Protein AF-A0A8S0ZA33-F1 (afdb_monomer_lite)

Sequence (72 aa):
MEDVFKRFLLASDPYISSCRKLPAKPMKSLSADTIDLLLSPSIDAEEVLESTDCSSASETETDVDAEDLAEN

Structure (mmCIF, N/CA/C/O backbone):
data_AF-A0A8S0ZA33-F1
#
_entry.id   AF-A0A8S0ZA33-F1
#
loop_
_atom_site.group_PDB
_atom_site.id
_atom_site.type_symbol
_atom_site.label_atom_id
_atom_site.label_alt_id
_atom_site.label_comp_id
_atom_site.label_asym_id
_atom_site.label_entity_id
_atom_site.label_seq_id
_atom_site.pdbx_PDB_ins_code
_atom_site.Cartn_x
_atom_site.Cartn_y
_atom_site.Cartn_z
_atom_site.occupancy
_atom_site.B_iso_or_equiv
_atom_site.auth_seq_id
_atom_site.auth_comp_id
_atom_site.auth_asym_id
_atom_site.auth_atom_id
_atom_site.pdbx_PDB_model_num
ATOM 1 N N . MET A 1 1 ? 13.386 -7.733 -18.064 1.00 76.75 1 MET A N 1
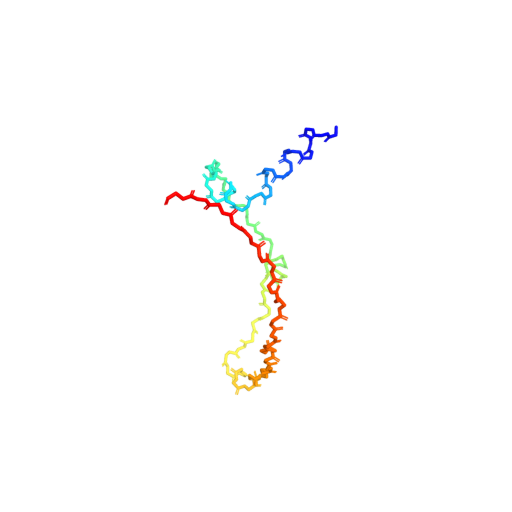ATOM 2 C CA . MET A 1 1 ? 13.915 -7.421 -16.713 1.00 76.75 1 MET A CA 1
ATOM 3 C C . MET A 1 1 ? 13.863 -5.921 -16.444 1.00 76.75 1 MET A C 1
ATOM 5 O O . MET A 1 1 ? 13.237 -5.522 -15.473 1.00 76.75 1 MET A O 1
ATOM 9 N N . GLU A 1 2 ? 14.430 -5.094 -17.325 1.00 89.69 2 GLU A N 1
ATOM 10 C CA . GLU A 1 2 ? 14.502 -3.632 -17.166 1.00 89.69 2 GLU A CA 1
ATOM 11 C C . GLU A 1 2 ? 13.140 -2.947 -16.923 1.00 89.69 2 GLU A C 1
ATOM 13 O O . GLU A 1 2 ? 13.004 -2.154 -15.996 1.00 89.69 2 GLU A O 1
ATOM 18 N N . ASP A 1 3 ? 12.092 -3.327 -17.658 1.00 94.19 3 ASP A N 1
ATOM 19 C CA . ASP A 1 3 ? 10.748 -2.751 -17.477 1.00 94.19 3 ASP A CA 1
ATOM 20 C C . ASP A 1 3 ? 10.079 -3.118 -16.147 1.00 94.19 3 ASP A C 1
ATOM 22 O O . ASP A 1 3 ? 9.177 -2.424 -15.678 1.00 94.19 3 ASP A O 1
ATOM 26 N N . VAL A 1 4 ? 10.463 -4.242 -15.537 1.00 95.94 4 VAL A N 1
ATOM 27 C CA . VAL A 1 4 ? 9.971 -4.624 -14.204 1.00 95.94 4 VAL A CA 1
ATOM 28 C C . VAL A 1 4 ? 10.670 -3.769 -13.155 1.00 95.94 4 VAL A C 1
ATOM 30 O O . VAL A 1 4 ? 10.008 -3.214 -12.283 1.00 95.94 4 VAL A O 1
ATOM 33 N N . PHE A 1 5 ? 11.986 -3.597 -13.295 1.00 95.19 5 PHE A N 1
ATOM 34 C CA . PHE A 1 5 ? 12.784 -2.758 -12.410 1.00 95.19 5 PHE A CA 1
ATOM 35 C C . PHE A 1 5 ? 12.329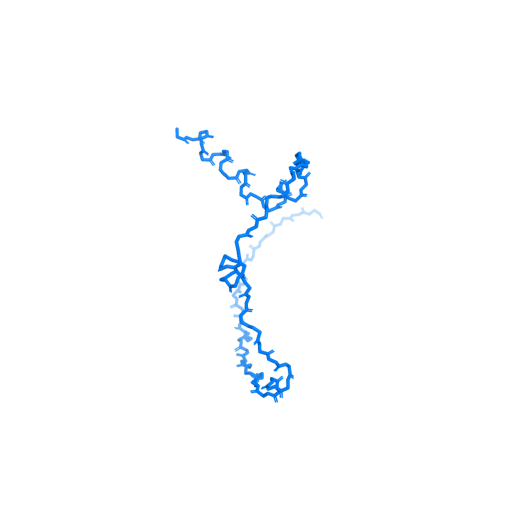 -1.293 -12.440 1.00 95.19 5 PHE A C 1
ATOM 37 O O . PHE A 1 5 ? 12.047 -0.727 -11.390 1.00 95.19 5 PHE A O 1
ATOM 44 N N . LYS A 1 6 ? 12.142 -0.703 -13.630 1.00 96.00 6 LYS A N 1
ATOM 45 C CA . LYS A 1 6 ? 11.628 0.673 -13.779 1.00 96.00 6 LYS A CA 1
ATOM 46 C C . LYS A 1 6 ? 10.255 0.857 -13.131 1.00 96.00 6 LYS A C 1
ATOM 48 O O . LYS A 1 6 ? 10.001 1.870 -12.486 1.00 96.00 6 LYS A O 1
ATOM 53 N N . ARG A 1 7 ? 9.365 -0.134 -13.266 1.00 94.62 7 ARG A N 1
ATOM 54 C CA . ARG A 1 7 ? 8.049 -0.108 -12.609 1.00 94.62 7 ARG A CA 1
ATOM 55 C C . ARG A 1 7 ? 8.159 -0.177 -11.093 1.00 94.62 7 ARG A C 1
ATOM 57 O O . ARG A 1 7 ? 7.410 0.522 -10.420 1.00 94.62 7 ARG A O 1
ATOM 64 N N . PHE A 1 8 ? 9.064 -1.001 -10.575 1.00 95.69 8 PHE A N 1
ATOM 65 C CA . PHE A 1 8 ? 9.304 -1.086 -9.140 1.00 95.69 8 PHE A CA 1
ATOM 66 C C . PHE A 1 8 ? 9.855 0.235 -8.605 1.00 95.69 8 PHE A C 1
ATOM 68 O O . PHE A 1 8 ? 9.286 0.780 -7.668 1.00 95.69 8 PHE A O 1
ATOM 75 N N . LEU A 1 9 ? 10.863 0.796 -9.281 1.00 95.50 9 LEU A N 1
ATOM 76 C CA . LEU A 1 9 ? 11.487 2.071 -8.934 1.00 95.50 9 LEU A CA 1
ATOM 77 C C . LEU A 1 9 ? 10.455 3.204 -8.822 1.00 95.50 9 LEU A C 1
ATOM 79 O O . LEU A 1 9 ? 10.407 3.897 -7.811 1.00 95.50 9 LEU A O 1
ATOM 83 N N . LEU A 1 10 ? 9.579 3.341 -9.822 1.00 94.50 10 LEU A N 1
ATOM 84 C CA . LEU A 1 10 ? 8.512 4.348 -9.813 1.00 94.50 10 LEU A CA 1
ATOM 85 C C . LEU A 1 10 ? 7.428 4.068 -8.762 1.00 94.50 10 LEU A C 1
ATOM 87 O O . LEU A 1 10 ? 6.803 4.998 -8.262 1.00 94.50 10 LEU A O 1
ATOM 91 N N . ALA A 1 11 ? 7.152 2.798 -8.454 1.00 92.69 11 ALA A N 1
ATOM 92 C CA . ALA A 1 11 ? 6.151 2.429 -7.456 1.00 92.69 11 ALA A CA 1
ATOM 93 C C . ALA A 1 11 ? 6.642 2.641 -6.016 1.00 92.69 11 ALA A C 1
ATOM 95 O O . ALA A 1 11 ? 5.819 2.921 -5.147 1.00 92.69 11 ALA A O 1
ATOM 96 N N . SER A 1 12 ? 7.949 2.511 -5.776 1.00 94.94 12 SER A N 1
ATOM 97 C CA . SER A 1 12 ? 8.584 2.745 -4.475 1.00 94.94 12 SER A CA 1
ATOM 98 C C . SER A 1 12 ? 8.933 4.211 -4.211 1.00 94.94 12 SER A C 1
ATOM 100 O O . SER A 1 12 ? 9.332 4.540 -3.099 1.00 94.94 12 SER A O 1
ATOM 102 N N . ASP A 1 13 ? 8.819 5.085 -5.212 1.00 96.12 13 ASP A N 1
ATOM 103 C CA . ASP A 1 13 ? 9.168 6.495 -5.072 1.00 96.12 13 ASP A CA 1
ATOM 104 C C . ASP A 1 13 ? 8.213 7.219 -4.084 1.00 96.12 13 ASP A C 1
ATOM 106 O O . ASP A 1 13 ? 6.986 7.203 -4.279 1.00 96.12 13 ASP A O 1
ATOM 110 N N . PRO A 1 14 ? 8.733 7.862 -3.016 1.00 94.75 14 PRO A N 1
ATOM 111 C CA . PRO A 1 14 ? 7.910 8.534 -2.005 1.00 94.75 14 PRO A CA 1
ATOM 112 C C . PRO A 1 14 ? 7.099 9.715 -2.550 1.00 94.75 14 PRO A C 1
ATOM 114 O O . PRO A 1 14 ? 5.940 9.914 -2.181 1.00 94.75 14 PRO A O 1
ATOM 117 N N . TYR A 1 15 ? 7.685 10.494 -3.459 1.00 95.62 15 TYR A N 1
ATOM 118 C CA . TYR A 1 15 ? 7.023 11.655 -4.040 1.00 95.62 15 TYR A CA 1
ATOM 119 C C . TYR A 1 15 ? 5.882 11.214 -4.962 1.00 95.62 15 TYR A C 1
ATOM 121 O O . TYR A 1 15 ? 4.738 11.649 -4.797 1.00 95.62 15 TYR A O 1
ATOM 129 N N . ILE A 1 16 ? 6.156 10.272 -5.865 1.00 94.75 16 ILE A N 1
ATOM 130 C CA . ILE A 1 16 ? 5.162 9.713 -6.785 1.00 94.75 16 ILE A CA 1
ATOM 131 C C . ILE A 1 16 ? 4.039 9.026 -6.005 1.00 94.75 16 ILE A C 1
ATOM 133 O O . ILE A 1 16 ? 2.869 9.230 -6.332 1.00 94.75 16 ILE A O 1
ATOM 137 N N . SER A 1 17 ? 4.359 8.238 -4.972 1.00 93.00 17 SER A N 1
ATOM 138 C CA . SER A 1 17 ? 3.344 7.542 -4.167 1.00 93.00 17 SER A CA 1
ATOM 139 C C . SER A 1 17 ? 2.434 8.505 -3.402 1.00 93.00 17 SER A C 1
ATOM 141 O O . SER A 1 17 ? 1.223 8.284 -3.384 1.00 93.00 17 SER A O 1
ATOM 143 N N . SER A 1 18 ? 2.974 9.608 -2.870 1.00 93.62 18 SER A N 1
ATOM 144 C CA . SER A 1 18 ? 2.182 10.631 -2.168 1.00 93.62 18 SER A CA 1
ATOM 145 C C . SER A 1 18 ? 1.191 11.372 -3.077 1.00 93.62 18 SER A C 1
ATOM 147 O O . SER A 1 18 ? 0.080 11.693 -2.660 1.00 93.62 18 SER A O 1
ATOM 149 N N . CYS A 1 19 ? 1.561 11.609 -4.340 1.00 93.69 19 CYS A N 1
ATOM 150 C CA . CYS A 1 19 ? 0.748 12.373 -5.291 1.00 93.69 19 CYS A CA 1
ATOM 151 C C . CYS A 1 19 ? -0.210 11.493 -6.112 1.00 93.69 19 CYS A C 1
ATOM 153 O O . CYS A 1 19 ? -1.060 11.996 -6.859 1.00 93.69 19 CYS A O 1
ATOM 155 N N . ARG A 1 20 ? -0.076 10.165 -6.021 1.00 90.56 20 ARG A N 1
ATOM 156 C CA . ARG A 1 20 ? -0.858 9.229 -6.829 1.00 90.56 20 ARG A CA 1
ATOM 157 C C . ARG A 1 20 ? -2.292 9.154 -6.319 1.00 90.56 20 ARG A C 1
ATOM 159 O O . ARG A 1 20 ? -2.556 8.754 -5.192 1.00 90.56 20 ARG A O 1
ATOM 166 N N . LYS A 1 21 ? -3.255 9.437 -7.197 1.00 90.19 21 LYS A N 1
ATOM 167 C CA . LYS A 1 21 ? -4.672 9.177 -6.914 1.00 90.19 21 LYS A CA 1
ATOM 168 C C . LYS A 1 21 ? -4.923 7.671 -6.941 1.00 90.19 21 LYS A C 1
ATOM 170 O O . LYS A 1 21 ? -4.942 7.062 -8.011 1.00 90.19 21 LYS A O 1
ATOM 175 N N . LEU A 1 22 ? -5.093 7.073 -5.766 1.00 85.44 22 LEU A N 1
ATOM 176 C CA . LEU A 1 22 ? -5.454 5.666 -5.627 1.00 85.44 22 LEU A CA 1
ATOM 177 C C . LEU A 1 22 ? -6.980 5.51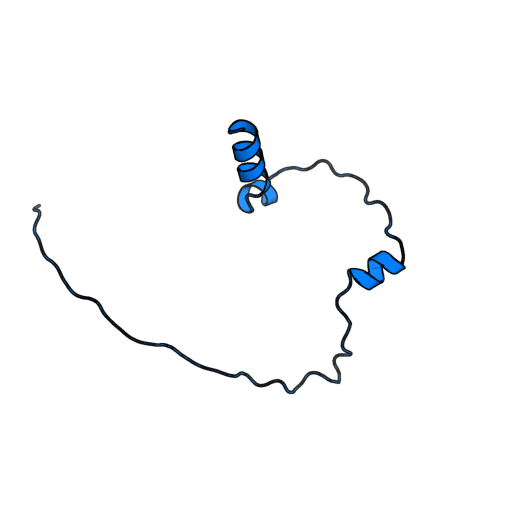5 -5.536 1.00 85.44 22 LEU A C 1
ATOM 179 O O . LEU A 1 22 ? -7.643 6.345 -4.913 1.00 85.44 22 LEU A O 1
ATOM 183 N N . PRO A 1 23 ? -7.562 4.468 -6.145 1.00 87.69 23 PRO A N 1
ATOM 184 C CA . PRO A 1 23 ? -8.976 4.176 -5.967 1.00 87.69 23 PRO A CA 1
ATOM 185 C C . PRO A 1 23 ? -9.252 3.848 -4.496 1.00 87.69 23 PRO A C 1
ATOM 187 O O . PRO A 1 23 ? -8.552 3.026 -3.900 1.00 87.69 23 PRO A O 1
ATOM 190 N N . ALA A 1 24 ? -10.289 4.462 -3.927 1.00 85.62 24 ALA A N 1
ATOM 191 C CA . ALA A 1 24 ? -10.726 4.171 -2.569 1.00 85.62 24 ALA A CA 1
ATOM 192 C C . ALA A 1 24 ? -11.258 2.734 -2.507 1.00 85.62 24 ALA A C 1
ATOM 194 O O . ALA A 1 24 ? -12.306 2.415 -3.071 1.00 85.62 24 ALA A O 1
A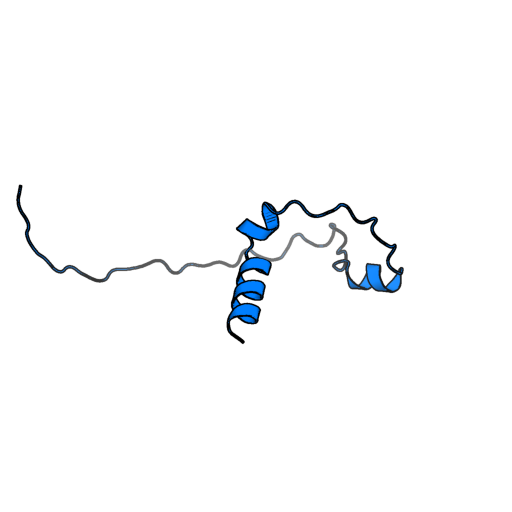TOM 195 N N . LYS A 1 25 ? -10.509 1.847 -1.851 1.00 87.12 25 LYS A N 1
ATOM 196 C CA . LYS A 1 25 ? -10.947 0.481 -1.563 1.00 87.12 25 LYS A CA 1
ATOM 197 C C . LYS A 1 25 ? -11.433 0.429 -0.116 1.00 87.12 25 LYS A C 1
ATOM 199 O O . LYS A 1 25 ? -10.726 0.941 0.751 1.00 87.12 25 LYS A O 1
ATOM 204 N N . PRO A 1 26 ? -12.591 -0.191 0.169 1.00 87.31 26 PRO A N 1
ATOM 205 C CA . PRO A 1 26 ? -13.009 -0.399 1.546 1.00 87.31 26 PRO A CA 1
ATOM 206 C C . PRO A 1 26 ? -11.974 -1.279 2.249 1.00 87.31 26 PRO A C 1
ATOM 208 O O . PRO A 1 26 ? -11.585 -2.333 1.733 1.00 87.31 26 PRO A O 1
ATOM 211 N N . MET A 1 27 ? -11.501 -0.832 3.411 1.00 84.75 27 MET A N 1
ATOM 212 C CA . MET A 1 27 ? -10.592 -1.628 4.226 1.00 84.75 27 MET A CA 1
ATOM 213 C C . MET A 1 27 ? -11.351 -2.831 4.781 1.00 84.75 27 MET A C 1
ATOM 215 O O . MET A 1 27 ? -12.461 -2.701 5.297 1.00 84.75 27 MET A O 1
ATOM 219 N N . LYS A 1 28 ? -10.754 -4.017 4.653 1.00 89.12 28 LYS A N 1
ATOM 220 C CA . LYS A 1 28 ? -11.242 -5.213 5.341 1.00 89.12 28 LYS A CA 1
ATOM 221 C C . LYS A 1 28 ? -10.805 -5.136 6.802 1.00 89.12 28 LYS A C 1
ATOM 223 O O . LYS A 1 28 ? -9.710 -4.652 7.081 1.00 89.12 28 LYS A O 1
ATOM 228 N N . SER A 1 29 ? -11.642 -5.624 7.711 1.00 90.00 29 SER A N 1
ATOM 229 C CA . SER A 1 29 ? -11.270 -5.752 9.118 1.00 90.00 29 SER A CA 1
ATOM 230 C C . SER A 1 29 ? -10.118 -6.745 9.276 1.00 90.00 29 SER A C 1
ATOM 232 O O . SER A 1 29 ? -10.115 -7.803 8.640 1.00 90.00 29 SER A O 1
ATOM 234 N N . LEU A 1 30 ? -9.161 -6.405 10.135 1.00 92.06 30 LEU A N 1
ATOM 235 C CA . LEU A 1 30 ? -8.121 -7.324 10.590 1.00 92.06 30 LEU A CA 1
ATOM 236 C C . LEU A 1 30 ? -8.648 -8.169 11.758 1.00 92.06 30 LEU A C 1
ATOM 238 O O . LEU A 1 30 ? -9.622 -7.794 12.410 1.00 92.06 30 LEU A O 1
ATOM 242 N N . SER A 1 31 ? -8.014 -9.316 12.006 1.00 94.56 31 SER A N 1
ATOM 243 C CA . SER A 1 31 ? -8.271 -10.097 13.222 1.00 94.56 31 SER A CA 1
ATOM 244 C C . SER A 1 31 ? -7.646 -9.415 14.444 1.00 94.56 31 SER A C 1
ATOM 246 O O . SER A 1 31 ? -6.689 -8.657 14.282 1.00 94.56 31 SER A O 1
ATOM 248 N N . ALA A 1 32 ? -8.166 -9.690 15.644 1.00 91.38 32 ALA A N 1
ATOM 249 C CA . ALA A 1 32 ? -7.649 -9.120 16.892 1.00 91.38 32 ALA A CA 1
ATOM 250 C C . ALA A 1 32 ? -6.151 -9.420 17.072 1.00 91.38 32 ALA A C 1
ATOM 252 O O . ALA A 1 32 ? -5.360 -8.494 17.192 1.00 91.38 32 ALA A O 1
ATOM 253 N N . ASP A 1 33 ? -5.751 -10.682 16.899 1.00 93.19 33 ASP A N 1
ATOM 254 C CA . ASP A 1 33 ? -4.353 -11.118 17.003 1.00 93.19 33 ASP A CA 1
ATOM 255 C C . ASP A 1 33 ? -3.420 -10.366 16.036 1.00 93.19 33 ASP A C 1
ATOM 257 O O . ASP A 1 33 ? -2.259 -10.099 16.336 1.00 93.19 33 ASP A O 1
ATOM 261 N N . THR A 1 34 ? -3.918 -10.008 14.845 1.00 92.00 34 THR A N 1
ATOM 262 C CA . THR A 1 34 ? -3.142 -9.218 13.874 1.00 92.00 34 THR A CA 1
ATOM 263 C C . THR A 1 34 ? -2.993 -7.768 14.317 1.00 92.00 34 THR A C 1
ATOM 265 O O . THR A 1 34 ? -1.957 -7.163 14.066 1.00 92.00 34 THR A O 1
ATOM 268 N N . ILE A 1 35 ? -4.026 -7.200 14.937 1.00 91.19 35 ILE A N 1
ATOM 269 C CA . ILE A 1 35 ? -3.982 -5.834 15.459 1.00 91.19 35 ILE A CA 1
ATOM 270 C C . ILE A 1 35 ? -2.976 -5.768 16.610 1.00 91.19 35 ILE A C 1
ATOM 272 O O . ILE A 1 35 ? -2.099 -4.910 16.573 1.00 91.19 35 ILE A O 1
ATOM 276 N N . ASP A 1 36 ? -3.032 -6.717 17.545 1.00 90.62 36 ASP A N 1
ATOM 277 C CA . ASP A 1 36 ? -2.124 -6.777 18.697 1.00 90.62 36 ASP A CA 1
ATOM 278 C C . ASP A 1 36 ? -0.652 -6.888 18.277 1.00 90.62 36 ASP A C 1
ATOM 280 O O . ASP A 1 36 ? 0.223 -6.320 18.921 1.00 90.62 36 ASP A O 1
ATOM 284 N N . LEU A 1 37 ? -0.372 -7.568 17.160 1.00 90.88 37 LEU A N 1
ATOM 285 C CA . LEU A 1 37 ? 0.980 -7.669 16.607 1.00 90.88 37 LEU A CA 1
ATOM 286 C C . LEU A 1 37 ? 1.460 -6.382 15.914 1.00 90.88 37 LEU A C 1
ATOM 288 O O . LEU A 1 37 ? 2.659 -6.115 15.866 1.00 90.88 37 LEU A O 1
ATOM 292 N N . LEU A 1 38 ? 0.542 -5.630 15.301 1.00 91.38 38 LEU A N 1
ATOM 293 C CA . LEU A 1 38 ? 0.860 -4.411 14.549 1.00 91.38 38 LEU A CA 1
ATOM 294 C C . LEU A 1 38 ? 0.990 -3.182 15.446 1.00 91.38 38 LEU A C 1
ATOM 296 O O . LEU A 1 38 ? 1.667 -2.223 15.072 1.00 91.38 38 LEU A O 1
ATOM 300 N N . LEU A 1 39 ? 0.303 -3.180 16.586 1.00 88.56 39 LEU A N 1
ATOM 301 C CA . LEU A 1 39 ? 0.394 -2.101 17.552 1.00 88.56 39 LEU A CA 1
ATOM 302 C C . LEU A 1 39 ? 1.736 -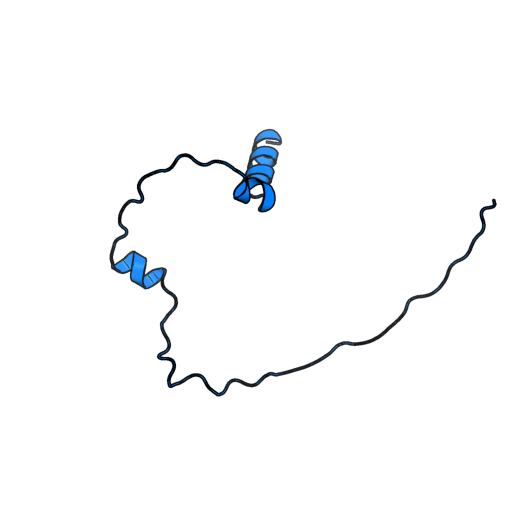2.184 18.281 1.00 88.56 39 LEU A C 1
ATOM 304 O O . LEU A 1 39 ? 2.143 -3.239 18.762 1.00 88.56 39 LEU A O 1
ATOM 308 N N . SER A 1 40 ? 2.426 -1.047 18.373 1.00 84.00 40 SER A N 1
ATOM 309 C CA . SER A 1 40 ? 3.579 -0.934 19.260 1.00 84.00 40 SER A CA 1
ATOM 310 C C . SER A 1 40 ? 3.143 -1.269 20.689 1.00 84.00 40 SER A C 1
ATOM 312 O O . SER A 1 40 ? 2.048 -0.855 21.084 1.00 84.00 40 SER A O 1
ATOM 314 N N . PRO A 1 41 ? 3.976 -1.970 21.476 1.00 82.31 41 PRO A N 1
ATOM 315 C CA . PRO A 1 41 ? 3.676 -2.198 22.882 1.00 82.31 41 PRO A CA 1
ATOM 316 C C . PRO A 1 41 ? 3.410 -0.848 23.555 1.00 82.31 41 PRO A C 1
ATOM 318 O O . PRO A 1 41 ? 4.227 0.071 23.451 1.00 82.31 41 PRO A O 1
ATOM 321 N N . SER A 1 42 ? 2.248 -0.700 24.194 1.00 75.88 42 SER A N 1
ATOM 322 C CA . SER A 1 42 ? 1.957 0.507 24.958 1.00 75.88 42 SER A CA 1
ATOM 323 C C . SER A 1 42 ? 2.754 0.450 26.252 1.00 75.88 42 SER A C 1
ATOM 325 O O . SER A 1 42 ? 2.559 -0.454 27.061 1.00 75.88 42 SER A O 1
ATOM 327 N N . ILE A 1 43 ? 3.647 1.412 26.444 1.00 74.62 43 ILE A N 1
ATOM 328 C CA . ILE A 1 43 ? 4.172 1.716 27.769 1.00 74.62 43 ILE A CA 1
ATOM 329 C C . ILE A 1 43 ? 3.210 2.749 28.348 1.00 74.62 43 ILE A C 1
ATOM 331 O O . ILE A 1 43 ? 2.962 3.777 27.712 1.00 74.62 43 ILE A O 1
ATOM 335 N N . ASP A 1 44 ? 2.626 2.462 29.508 1.00 71.50 44 ASP A N 1
ATOM 336 C CA . ASP A 1 44 ? 1.835 3.452 30.228 1.00 71.50 44 ASP A CA 1
ATOM 337 C C . ASP A 1 44 ? 2.741 4.650 30.543 1.00 71.50 44 ASP A C 1
ATOM 339 O O . ASP A 1 44 ? 3.842 4.503 31.075 1.00 71.50 44 ASP A O 1
ATOM 343 N N . ALA A 1 45 ? 2.297 5.851 30.171 1.00 60.06 45 ALA A N 1
ATOM 344 C CA . ALA A 1 45 ? 3.095 7.079 30.203 1.00 60.06 45 ALA A CA 1
ATOM 345 C C . ALA A 1 45 ? 3.554 7.521 31.612 1.00 60.06 45 ALA A C 1
ATOM 347 O O . ALA A 1 45 ? 4.175 8.573 31.743 1.00 60.06 45 ALA A O 1
ATOM 348 N N . GLU A 1 46 ? 3.272 6.741 32.657 1.00 60.19 46 GLU A N 1
ATOM 349 C CA . GLU A 1 46 ? 3.780 6.988 34.008 1.00 60.19 46 GLU A CA 1
ATOM 350 C C . GLU A 1 46 ? 5.200 6.433 34.243 1.00 60.19 46 GLU A C 1
ATOM 352 O O . GLU A 1 46 ? 5.837 6.839 35.212 1.00 60.19 46 GLU A O 1
ATOM 357 N N . GLU A 1 47 ? 5.751 5.590 33.353 1.00 61.16 47 GLU A N 1
ATOM 358 C CA . GLU A 1 47 ? 7.102 5.006 33.522 1.00 61.16 47 GLU A CA 1
ATOM 359 C C . GLU A 1 47 ? 8.215 5.617 32.643 1.00 61.16 47 GLU A C 1
ATOM 361 O O . GLU A 1 47 ? 9.368 5.198 32.743 1.00 61.16 47 GLU A O 1
ATOM 366 N N . VAL A 1 48 ? 7.943 6.626 31.804 1.00 57.94 48 VAL A N 1
ATOM 367 C CA . VAL A 1 48 ? 8.953 7.164 30.862 1.00 57.94 48 VAL A CA 1
ATOM 368 C C . VAL A 1 48 ? 9.263 8.636 31.131 1.00 57.94 48 VAL A C 1
ATOM 370 O O . VAL A 1 48 ? 8.904 9.523 30.362 1.00 57.94 48 VAL A O 1
ATOM 373 N N . LEU A 1 49 ? 9.985 8.894 32.220 1.00 61.38 49 LEU A N 1
ATOM 374 C CA . LEU A 1 49 ? 10.771 10.118 32.404 1.00 61.38 49 LEU A CA 1
ATOM 375 C C . LEU A 1 49 ? 12.155 9.793 32.980 1.00 61.38 49 LEU A C 1
ATOM 377 O O . LEU A 1 49 ? 12.571 10.406 33.949 1.00 61.38 49 LEU A O 1
ATOM 381 N N . GLU A 1 50 ? 12.890 8.843 32.403 1.00 56.09 50 GLU A N 1
ATOM 382 C CA . GLU A 1 50 ? 14.354 8.844 32.535 1.00 56.09 50 GLU A CA 1
ATOM 383 C C . GLU A 1 50 ? 14.994 7.908 31.511 1.00 56.09 50 GLU A C 1
ATOM 385 O O . GLU A 1 50 ? 15.178 6.713 31.717 1.00 56.09 50 GLU A O 1
ATOM 390 N N . SER A 1 51 ? 15.330 8.458 30.353 1.00 51.59 51 SER A N 1
ATOM 391 C CA . SER A 1 51 ? 16.363 7.902 29.478 1.00 51.59 51 SER A CA 1
ATOM 392 C C . SER A 1 51 ? 16.999 9.068 28.737 1.00 51.59 51 SER A C 1
ATOM 394 O O . SER A 1 51 ? 16.699 9.343 27.584 1.00 51.59 51 SER A O 1
ATOM 396 N N . THR A 1 52 ? 17.788 9.809 29.510 1.00 53.31 52 THR A N 1
ATOM 397 C CA . THR A 1 52 ? 19.081 10.387 29.143 1.00 53.31 52 THR A CA 1
ATOM 398 C C . THR A 1 52 ? 19.265 10.752 27.667 1.00 53.31 52 THR A C 1
ATOM 400 O O . THR A 1 52 ? 19.592 9.906 26.835 1.00 53.31 52 THR A O 1
ATOM 403 N N . ASP A 1 53 ? 19.199 12.053 27.382 1.00 55.16 53 ASP A N 1
ATOM 404 C CA . ASP A 1 53 ? 19.932 12.660 26.275 1.00 55.16 53 ASP A CA 1
ATOM 405 C C . ASP A 1 53 ? 21.437 12.355 26.440 1.00 55.16 53 ASP A C 1
ATOM 407 O O . ASP A 1 53 ? 22.164 13.030 27.171 1.00 55.16 53 ASP A O 1
ATOM 411 N N . CYS A 1 54 ? 21.922 11.315 25.766 1.00 47.69 54 CYS A N 1
ATOM 412 C CA . CYS A 1 54 ? 23.333 11.155 25.416 1.00 47.69 54 CYS A CA 1
ATOM 413 C C . CYS A 1 54 ? 23.428 11.465 23.911 1.00 47.69 54 CYS A C 1
ATOM 415 O O . CYS A 1 54 ? 23.040 10.639 23.094 1.00 47.69 54 CYS A O 1
ATOM 417 N N . SER A 1 55 ? 23.737 12.696 23.481 1.00 49.91 55 SER A N 1
ATOM 418 C CA . SER A 1 55 ? 25.078 13.320 23.502 1.00 49.91 55 SER A CA 1
ATOM 419 C C . SER A 1 55 ? 26.102 12.402 22.804 1.00 49.91 55 SER A C 1
ATOM 421 O O . SER A 1 55 ? 26.215 11.240 23.166 1.00 49.91 55 SER A O 1
ATOM 423 N N . SER A 1 56 ? 26.899 12.792 21.810 1.00 46.31 56 SER A N 1
ATOM 424 C CA . SER A 1 56 ? 27.474 14.098 21.506 1.00 46.31 56 SER A CA 1
ATOM 425 C C . SER A 1 56 ? 28.227 14.029 20.163 1.00 46.31 56 SER A C 1
ATOM 427 O O . SER A 1 56 ? 28.819 12.999 19.853 1.00 46.31 56 SER A O 1
ATOM 429 N N . ALA A 1 57 ? 28.201 15.144 19.430 1.00 48.47 57 ALA A N 1
ATOM 430 C CA . ALA A 1 57 ? 29.239 15.743 18.580 1.00 48.47 57 ALA A CA 1
ATOM 431 C C . ALA A 1 57 ? 30.201 14.876 17.730 1.00 48.47 57 ALA A C 1
ATOM 433 O O . ALA A 1 57 ? 31.048 14.151 18.240 1.00 48.47 57 ALA A O 1
ATOM 434 N N . SER A 1 58 ? 30.245 15.184 16.429 1.00 44.50 58 SER A N 1
ATOM 435 C CA . SER A 1 58 ? 31.531 15.463 15.778 1.00 44.50 58 SER A CA 1
ATOM 436 C C . SER A 1 58 ? 31.386 16.749 14.973 1.00 44.50 58 SER A C 1
ATOM 438 O O . SER A 1 58 ? 30.784 16.771 13.901 1.00 44.50 58 SER A O 1
ATOM 440 N N . GLU A 1 59 ? 31.896 17.831 15.547 1.00 52.12 59 GLU A N 1
ATOM 441 C CA . GLU A 1 59 ? 32.326 19.001 14.792 1.00 52.12 59 GLU A CA 1
ATOM 442 C C . GLU A 1 59 ? 33.635 18.658 14.045 1.00 52.12 59 GLU A C 1
ATOM 444 O O . GLU A 1 59 ? 34.252 17.635 14.346 1.00 52.12 59 GLU A O 1
ATOM 449 N N . THR A 1 60 ? 34.013 19.551 13.119 1.00 48.00 60 THR A N 1
ATOM 450 C CA . THR A 1 60 ? 35.363 19.822 12.570 1.00 48.00 60 THR A CA 1
ATOM 451 C C . THR A 1 60 ? 36.004 18.856 11.539 1.00 48.00 60 THR A C 1
ATOM 453 O O . THR A 1 60 ? 35.893 17.649 11.680 1.00 48.00 60 THR A O 1
ATOM 456 N N . GLU A 1 61 ? 36.730 19.236 10.465 1.00 50.41 61 GLU A N 1
ATOM 457 C CA . GLU A 1 61 ? 37.065 20.470 9.707 1.00 50.41 61 GLU A CA 1
ATOM 458 C C . GLU A 1 61 ? 37.596 20.065 8.294 1.00 50.41 61 GLU A C 1
ATOM 460 O O . GLU A 1 61 ? 38.067 18.947 8.127 1.00 50.41 61 GLU A O 1
ATOM 465 N N . THR A 1 62 ? 37.534 21.005 7.334 1.00 50.38 62 THR A N 1
ATOM 466 C CA . THR A 1 62 ? 38.466 21.322 6.209 1.00 50.38 62 THR A CA 1
ATOM 467 C C . THR A 1 62 ? 39.075 20.257 5.261 1.00 50.38 62 THR A C 1
ATOM 469 O O . THR A 1 62 ? 39.782 19.351 5.670 1.00 50.38 62 THR A O 1
ATOM 472 N N . ASP A 1 63 ? 38.946 20.514 3.946 1.00 48.50 63 ASP A N 1
ATOM 473 C CA . ASP A 1 63 ? 39.963 20.240 2.901 1.00 48.50 63 ASP A CA 1
ATOM 474 C C . ASP A 1 63 ? 39.718 21.237 1.730 1.00 48.50 63 ASP A C 1
ATOM 476 O O . ASP A 1 63 ? 38.661 21.187 1.103 1.00 48.50 63 ASP A O 1
ATOM 480 N N . VAL A 1 64 ? 40.383 22.402 1.709 1.00 53.62 64 VAL A N 1
ATOM 481 C CA . VAL A 1 64 ? 41.632 22.780 0.995 1.00 53.62 64 VAL A CA 1
ATOM 482 C C . VAL A 1 64 ? 41.437 23.129 -0.498 1.00 53.62 64 VAL A C 1
ATOM 484 O O . VAL A 1 64 ? 40.960 22.333 -1.300 1.00 53.62 64 VAL A O 1
ATOM 487 N N . ASP A 1 65 ? 41.841 24.367 -0.811 1.00 51.34 65 ASP A N 1
ATOM 488 C CA . ASP A 1 65 ? 41.879 25.092 -2.090 1.00 51.34 65 ASP A CA 1
ATOM 489 C C . ASP A 1 65 ? 42.436 24.341 -3.312 1.00 51.34 65 ASP A C 1
ATOM 491 O O . ASP A 1 65 ? 43.443 23.637 -3.223 1.00 51.34 65 ASP A O 1
ATOM 495 N N . ALA A 1 66 ? 41.871 24.655 -4.488 1.00 58.69 66 ALA A N 1
ATOM 496 C CA . ALA A 1 66 ? 42.608 24.751 -5.753 1.00 58.69 66 ALA A CA 1
ATOM 497 C C . ALA A 1 66 ? 41.846 25.618 -6.787 1.00 58.69 66 ALA A C 1
ATOM 499 O O . ALA A 1 66 ? 40.925 25.143 -7.446 1.00 58.69 66 ALA A O 1
ATOM 500 N N . GLU A 1 67 ? 42.228 26.900 -6.849 1.00 58.88 67 GLU A N 1
ATOM 501 C CA . GLU A 1 67 ? 42.527 27.736 -8.035 1.00 58.88 67 GLU A CA 1
ATOM 502 C C . GLU A 1 67 ? 41.760 27.512 -9.368 1.00 58.88 67 GLU A C 1
ATOM 504 O O . GLU A 1 67 ? 41.772 26.423 -9.937 1.00 58.88 67 GLU A O 1
ATOM 509 N N . ASP A 1 68 ? 41.257 28.607 -9.962 1.00 52.81 68 ASP A N 1
ATOM 510 C CA . ASP A 1 68 ? 41.799 29.215 -11.207 1.00 52.81 68 ASP A CA 1
ATOM 511 C C . ASP A 1 68 ? 40.729 29.869 -12.132 1.00 52.81 68 ASP A C 1
ATOM 513 O O . ASP A 1 68 ? 39.577 29.447 -12.221 1.00 52.81 68 ASP A O 1
ATOM 517 N N . LEU A 1 69 ? 41.157 30.953 -12.786 1.00 54.50 69 LEU A N 1
ATOM 518 C CA . LEU A 1 69 ? 40.488 31.996 -13.583 1.00 54.50 69 LEU A CA 1
ATOM 519 C C . LEU A 1 69 ? 39.325 31.620 -14.541 1.00 54.50 69 LEU A C 1
ATOM 521 O O . LEU A 1 69 ? 39.428 30.677 -15.319 1.00 54.50 69 LEU A O 1
ATOM 525 N N . ALA A 1 70 ? 38.345 32.537 -14.677 1.00 50.78 70 ALA A N 1
ATOM 526 C CA . ALA A 1 70 ? 37.829 32.987 -15.988 1.00 50.78 70 ALA A CA 1
ATOM 527 C C . ALA A 1 70 ? 37.072 34.337 -15.911 1.00 50.78 70 ALA A C 1
ATOM 52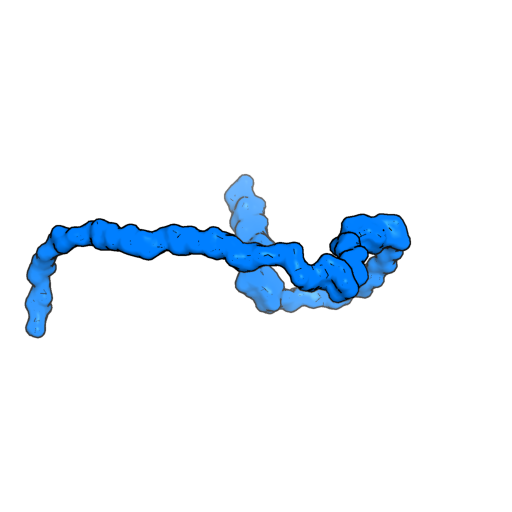9 O O . ALA A 1 70 ? 36.277 34.579 -15.007 1.00 50.78 70 ALA A O 1
ATOM 530 N N . GLU A 1 71 ? 37.357 35.191 -16.894 1.00 54.81 71 GLU A N 1
ATOM 531 C CA . GLU A 1 71 ? 36.937 36.580 -17.134 1.00 54.81 71 GLU A CA 1
ATOM 532 C C . GLU A 1 71 ? 35.417 36.835 -17.197 1.00 54.81 71 GLU A C 1
ATOM 534 O O . GLU A 1 71 ? 34.671 36.034 -17.763 1.00 54.81 71 GLU A O 1
ATOM 539 N N . ASN A 1 72 ? 34.985 38.022 -16.741 1.00 41.94 72 ASN A N 1
ATOM 540 C CA . ASN A 1 72 ? 34.368 39.039 -17.616 1.00 41.94 72 ASN A CA 1
ATOM 541 C C . ASN A 1 72 ? 34.283 40.415 -16.939 1.00 41.94 72 ASN A C 1
ATOM 543 O O . ASN A 1 72 ? 33.797 40.474 -15.786 1.00 41.94 72 ASN A O 1
#

Foldseek 3Di:
DVVVVVVVVQCPDPVNVVPDDDPDDDDDDDDPVVVVVVDDPDDDPVPPDDDDDDDDDDDDDDDDDDDDDDDD

Organism: Arctia plantaginis (NCBI:txid874455)

Radius of gyration: 25.74 Å; chains: 1; bounding box: 56×50×52 Å

pLDDT: mean 75.55, std 18.95, range [41.94, 96.12]

Secondary structure (DSSP, 8-state):
-HHHHHHHHHHH-HHHHHH-----PPPPPPPHHHHHHHSPPPPPTTS-S-----------------------